Protein AF-A0A1A8E0Y9-F1 (afdb_monomer)

Mean predicted aligned error: 10.39 Å

pLDDT: mean 86.43, std 17.24, range [51.56, 98.81]

Radius of gyration: 22.96 Å; Cα contacts (8 Å, |Δi|>4): 19; chains: 1; bounding box: 33×52×65 Å

Foldseek 3Di:
DPPVVVVVVVVVVVVVPPDPDPDDDQLPPPVVQVVVQVVVQVVQCPDPPGDPDRDRDHDDVVVSVVVVVVVVVVDPDDDPPDDD

Solvent-accessible surface area (backbone atoms only — not comparable to full-atom values): 5664 Å² total; per-residue (Å²): 144,81,72,64,67,58,55,54,56,52,51,55,54,57,66,65,65,78,74,83,78,84,80,74,82,56,90,82,34,66,66,57,49,50,52,54,41,49,53,54,44,51,55,67,72,66,45,84,76,76,69,94,78,74,77,87,70,74,88,54,70,69,59,47,52,52,49,50,62,53,58,74,67,76,62,99,66,81,67,85,85,63,81,132

Structure (mmCIF, N/CA/C/O backbone):
data_AF-A0A1A8E0Y9-F1
#
_entry.id   AF-A0A1A8E0Y9-F1
#
loop_
_atom_site.group_PDB
_atom_site.id
_atom_site.type_symbol
_atom_site.label_atom_id
_atom_site.label_alt_id
_atom_site.label_comp_id
_atom_site.label_asym_id
_atom_site.label_entity_id
_atom_site.label_seq_id
_atom_site.pdbx_PDB_ins_code
_atom_site.Cartn_x
_atom_site.Cartn_y
_atom_site.Cartn_z
_atom_site.occupancy
_atom_site.B_iso_or_equiv
_atom_site.auth_seq_id
_atom_site.auth_comp_id
_atom_site.auth_asym_id
_atom_site.auth_atom_id
_atom_site.pdbx_PDB_model_num
ATOM 1 N N . MET A 1 1 ? -5.828 35.053 50.344 1.00 51.56 1 MET A N 1
ATOM 2 C CA . MET A 1 1 ? -5.299 34.802 48.979 1.00 51.56 1 MET A CA 1
ATOM 3 C C . MET A 1 1 ? -4.510 33.486 48.901 1.00 51.56 1 MET A C 1
ATOM 5 O O . MET A 1 1 ? -3.290 33.510 48.925 1.00 51.56 1 MET A O 1
ATOM 9 N N . LYS A 1 2 ? -5.160 32.315 48.842 1.00 51.91 2 LYS A N 1
ATOM 10 C CA . LYS A 1 2 ? -4.483 31.021 48.546 1.00 51.91 2 LYS A CA 1
ATOM 11 C C . LYS A 1 2 ? -5.337 30.071 47.680 1.00 51.91 2 LYS A C 1
ATOM 13 O O . LYS A 1 2 ? -4.989 28.910 47.505 1.00 51.91 2 LYS A O 1
ATOM 18 N N . ARG A 1 3 ? -6.458 30.562 47.132 1.00 53.72 3 ARG A N 1
ATOM 19 C CA . ARG A 1 3 ? -7.457 29.769 46.386 1.00 53.72 3 ARG A CA 1
ATOM 20 C C . ARG A 1 3 ? -7.447 30.028 44.873 1.00 53.72 3 ARG A C 1
ATOM 22 O O . ARG A 1 3 ? -8.058 29.280 44.130 1.00 53.72 3 ARG A O 1
ATOM 29 N N . THR A 1 4 ? -6.709 31.033 44.410 1.00 52.28 4 THR A N 1
ATOM 30 C CA . THR A 1 4 ? -6.617 31.417 42.991 1.00 52.28 4 THR A CA 1
ATOM 31 C C . THR A 1 4 ? -5.500 30.694 42.230 1.00 52.28 4 THR A C 1
ATOM 33 O O . THR A 1 4 ? -5.657 30.413 41.049 1.00 52.28 4 THR A O 1
ATOM 36 N N . ARG A 1 5 ? -4.400 30.301 42.893 1.00 55.00 5 ARG A N 1
ATOM 37 C CA . ARG A 1 5 ? -3.276 29.593 42.240 1.00 55.00 5 ARG A CA 1
ATOM 38 C C . ARG A 1 5 ? -3.599 28.155 41.825 1.00 55.00 5 ARG A C 1
ATOM 40 O O . ARG A 1 5 ? -3.122 27.713 40.791 1.00 55.00 5 ARG A O 1
ATOM 47 N N . LYS A 1 6 ? -4.417 27.433 42.600 1.00 55.00 6 LYS A N 1
ATOM 48 C CA . LYS A 1 6 ? -4.809 26.057 42.249 1.00 55.00 6 LYS A CA 1
ATOM 49 C C . LYS A 1 6 ? -5.711 26.032 41.012 1.00 55.00 6 LYS A C 1
ATOM 51 O O . LYS A 1 6 ? -5.495 25.212 40.140 1.00 55.00 6 LYS A O 1
ATOM 56 N N . ILE A 1 7 ? -6.656 26.966 40.904 1.00 58.66 7 ILE A N 1
ATOM 57 C CA . ILE A 1 7 ? -7.595 27.038 39.771 1.00 58.66 7 ILE A CA 1
ATOM 58 C C . ILE A 1 7 ? -6.850 27.300 38.455 1.00 58.66 7 ILE A C 1
ATOM 60 O O . ILE A 1 7 ? -7.143 26.647 37.462 1.00 58.66 7 ILE A O 1
ATOM 64 N N . LEU A 1 8 ? -5.837 28.176 38.466 1.00 59.94 8 LEU A N 1
ATOM 65 C CA . LEU A 1 8 ? -4.973 28.401 37.303 1.00 59.94 8 LEU A CA 1
ATOM 66 C C . LEU A 1 8 ? -4.228 27.124 36.891 1.00 59.94 8 LEU A C 1
ATOM 68 O O . LEU A 1 8 ? -4.287 26.743 35.734 1.00 59.94 8 LEU A O 1
ATOM 72 N N . VAL A 1 9 ? -3.595 26.410 37.822 1.00 63.88 9 VAL A N 1
ATOM 73 C CA . VAL A 1 9 ? -2.861 25.173 37.486 1.00 63.88 9 VAL A CA 1
ATOM 74 C C . VAL A 1 9 ? -3.794 24.081 36.940 1.00 63.88 9 VAL A C 1
ATOM 76 O O . VAL A 1 9 ? -3.439 23.401 35.984 1.00 63.88 9 VAL A O 1
ATOM 79 N N . TRP A 1 10 ? -5.007 23.949 37.483 1.00 62.59 10 TRP A N 1
ATOM 80 C CA . TRP A 1 10 ? -6.014 23.013 36.968 1.00 62.59 10 TRP A CA 1
ATOM 81 C C . TRP A 1 10 ? -6.551 23.421 35.588 1.00 62.59 10 TRP A C 1
ATOM 83 O O . TRP A 1 10 ? -6.731 22.555 34.739 1.00 62.59 10 TRP A O 1
ATOM 93 N N . ALA A 1 11 ? -6.741 24.718 35.327 1.00 65.06 11 ALA A N 1
ATOM 94 C CA . ALA A 1 11 ? -7.147 25.217 34.011 1.00 65.06 11 ALA A CA 1
ATOM 95 C C . ALA A 1 11 ? -6.082 24.945 32.933 1.00 65.06 11 ALA A C 1
ATOM 97 O O . ALA A 1 11 ? -6.431 24.557 31.826 1.00 65.06 11 ALA A O 1
ATOM 98 N N . TRP A 1 12 ? -4.792 25.068 33.267 1.00 65.38 12 TRP A N 1
ATOM 99 C CA . TRP A 1 12 ? -3.688 24.720 32.363 1.00 65.38 12 TRP A CA 1
ATOM 100 C C . TRP A 1 12 ? -3.586 23.207 32.100 1.00 65.38 12 TRP A C 1
ATOM 102 O O . TRP A 1 12 ? -3.250 22.813 30.992 1.00 65.38 12 TRP A O 1
ATOM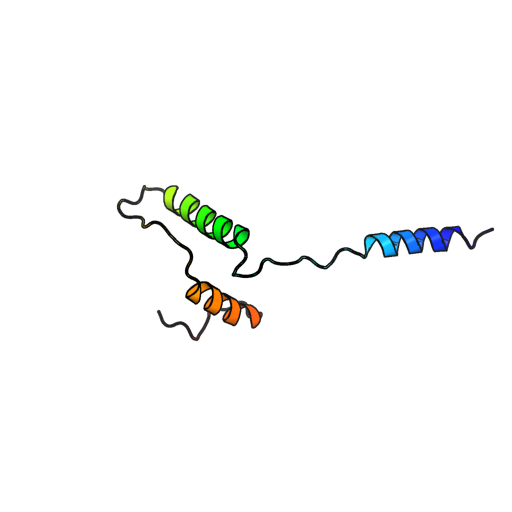 112 N N . ILE A 1 13 ? -3.925 22.354 33.074 1.00 64.31 13 ILE A N 1
ATOM 113 C CA . ILE A 1 13 ? -3.988 20.891 32.885 1.00 64.31 13 ILE A CA 1
ATOM 114 C C . ILE A 1 13 ? -5.157 20.500 31.967 1.00 64.31 13 ILE A C 1
ATOM 116 O O . ILE A 1 13 ? -4.994 19.645 31.102 1.00 64.31 13 ILE A O 1
ATOM 120 N N . VAL A 1 14 ? -6.317 21.148 32.116 1.00 62.81 14 VAL A N 1
ATOM 121 C CA . VAL A 1 14 ? -7.486 20.923 31.247 1.00 62.81 14 VAL A CA 1
ATOM 122 C C . VAL A 1 14 ? -7.223 21.416 29.819 1.00 62.81 14 VAL A C 1
ATOM 124 O O . VAL A 1 14 ? -7.587 20.723 28.877 1.00 62.81 14 VAL A O 1
ATOM 127 N N . LEU A 1 15 ? -6.516 22.540 29.647 1.00 59.88 15 LEU A N 1
ATOM 128 C CA . LEU A 1 15 ? -6.135 23.074 28.330 1.00 59.88 15 LEU A CA 1
ATOM 129 C C . LEU A 1 15 ? -5.140 22.169 27.571 1.00 59.88 15 LEU A C 1
ATOM 131 O O . LEU A 1 15 ? -5.095 22.192 26.348 1.00 59.88 15 LEU A O 1
ATOM 135 N N . VAL A 1 16 ? -4.335 21.373 28.286 1.00 59.06 16 VAL A N 1
ATOM 136 C CA . VAL A 1 16 ? -3.369 20.423 27.694 1.00 59.06 16 VAL A CA 1
ATOM 137 C C . VAL A 1 16 ? -4.020 19.072 27.353 1.00 59.06 16 VAL A C 1
ATOM 139 O O . VAL A 1 16 ? -3.504 18.338 26.514 1.00 59.06 16 VAL A O 1
ATOM 142 N N . LEU A 1 17 ? -5.171 18.744 27.954 1.00 58.19 17 LEU A N 1
ATOM 143 C CA . LEU A 1 17 ? -5.907 17.493 27.717 1.00 58.19 17 LEU A CA 1
ATOM 144 C C . LEU A 1 17 ? -6.826 17.526 26.481 1.00 58.19 17 LEU A C 1
ATOM 146 O O . LEU A 1 17 ? -7.456 16.517 26.169 1.00 58.19 17 LEU A O 1
ATOM 150 N N . GLU A 1 18 ? -6.870 18.628 25.732 1.00 57.25 18 GLU A N 1
ATOM 151 C CA . GLU A 1 18 ? -7.653 18.759 24.494 1.00 57.25 18 GLU A CA 1
ATOM 152 C C . GLU A 1 18 ? -6.871 18.292 23.250 1.00 57.25 18 GLU A C 1
ATOM 154 O O . GLU A 1 18 ? -6.905 18.903 22.186 1.00 57.25 18 GLU A O 1
ATOM 159 N N . VAL A 1 19 ? -6.126 17.190 23.375 1.00 61.75 19 VAL A N 1
ATOM 160 C CA . VAL A 1 19 ? -5.442 16.554 22.243 1.00 61.75 19 VAL A CA 1
ATOM 161 C C . VAL A 1 19 ? -5.680 15.050 22.282 1.00 61.75 19 VAL A C 1
ATOM 163 O O . VAL A 1 19 ? -4.831 14.281 22.719 1.00 61.75 19 VAL A O 1
ATOM 166 N N . CYS A 1 20 ? -6.848 14.611 21.812 1.00 51.97 20 CYS A N 1
ATOM 167 C CA . CYS A 1 20 ? -6.991 13.260 21.266 1.00 51.97 20 CYS A CA 1
ATOM 168 C C . CYS A 1 20 ? -8.233 13.129 20.375 1.00 51.97 20 CYS A C 1
ATOM 170 O O . CYS A 1 20 ? -9.163 12.381 20.656 1.00 51.97 20 CYS A O 1
ATOM 172 N N . SER A 1 21 ? -8.239 13.839 19.254 1.00 60.06 21 SER A N 1
ATOM 173 C CA . SER A 1 21 ? -8.996 13.384 18.089 1.00 60.06 21 SER A CA 1
ATOM 174 C C . SER A 1 21 ? -8.052 13.397 16.897 1.00 60.06 21 SER A C 1
ATOM 176 O O . SER A 1 21 ? -8.109 14.288 16.053 1.00 60.06 21 SER A O 1
ATOM 178 N N . ILE A 1 22 ? -7.117 12.440 16.866 1.00 66.81 22 ILE A N 1
ATOM 179 C CA . ILE A 1 22 ? -6.351 12.167 15.648 1.00 66.81 22 ILE A CA 1
ATOM 180 C C . ILE A 1 22 ? -7.372 11.676 14.621 1.00 66.81 22 ILE A C 1
ATOM 182 O O . ILE A 1 22 ? -7.871 10.555 14.718 1.00 66.81 22 ILE A O 1
ATOM 186 N N . SER A 1 23 ? -7.732 12.534 13.668 1.00 83.94 23 SER A N 1
ATOM 187 C CA . SER A 1 23 ? -8.532 12.126 12.521 1.00 83.94 23 SER A CA 1
ATOM 188 C C . SER A 1 23 ? -7.645 11.290 11.605 1.00 83.94 23 SER A C 1
ATOM 190 O O . SER A 1 23 ? -6.749 11.822 10.948 1.00 83.94 23 SER A O 1
ATOM 192 N N . LEU A 1 24 ? -7.862 9.977 11.590 1.00 90.56 24 LEU A N 1
ATOM 193 C CA . LEU A 1 24 ? -7.249 9.104 10.594 1.00 90.56 24 LEU A CA 1
ATOM 194 C C . LEU A 1 24 ? -7.879 9.381 9.219 1.00 90.56 24 LEU A C 1
ATOM 196 O O . LEU A 1 24 ? -9.082 9.658 9.161 1.00 90.56 24 LEU A O 1
ATOM 200 N N . PRO A 1 25 ? -7.102 9.313 8.123 1.00 94.75 25 PRO A N 1
ATOM 201 C CA . PRO A 1 25 ? -7.642 9.513 6.785 1.00 94.75 25 PRO A CA 1
ATOM 202 C C . PRO A 1 25 ? -8.668 8.4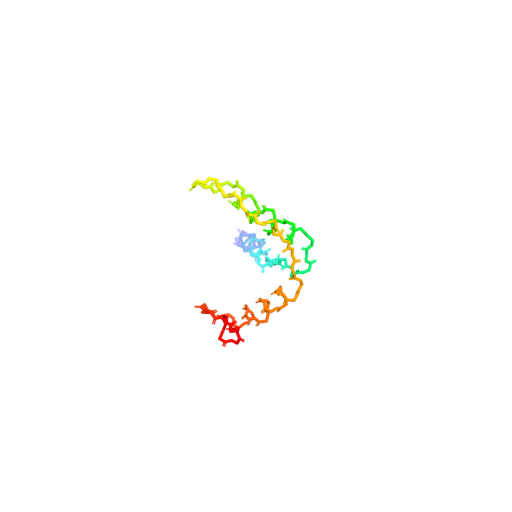27 6.436 1.00 94.75 25 PRO A C 1
ATOM 204 O O . PRO A 1 25 ? -8.551 7.272 6.854 1.00 94.75 25 PRO A O 1
ATOM 207 N N . GLU A 1 26 ? -9.677 8.793 5.645 1.00 95.88 26 GLU A N 1
ATOM 208 C CA . GLU A 1 26 ? -10.575 7.812 5.038 1.00 95.88 26 GLU A CA 1
ATOM 209 C C . GLU A 1 26 ? -9.878 7.107 3.862 1.00 95.88 26 GLU A C 1
ATOM 211 O O . GLU A 1 26 ? -8.975 7.652 3.236 1.00 95.88 26 GLU A O 1
ATOM 216 N N . ILE A 1 27 ? -10.337 5.906 3.503 1.00 97.44 27 ILE A N 1
ATOM 217 C CA . ILE A 1 27 ? -9.857 5.178 2.318 1.00 97.44 27 ILE A CA 1
ATOM 218 C C . ILE A 1 27 ? -10.072 5.916 0.984 1.00 97.44 27 ILE A C 1
ATOM 220 O O . ILE A 1 27 ? -9.482 5.526 -0.015 1.00 97.44 27 ILE A O 1
ATOM 224 N N . SER A 1 28 ? -10.934 6.933 0.954 1.00 97.44 28 SER A N 1
ATOM 225 C CA . SER A 1 28 ? -11.191 7.804 -0.200 1.00 97.44 28 SER A CA 1
ATOM 226 C C . SER A 1 28 ? -10.410 9.120 -0.143 1.00 97.44 28 SER A C 1
ATOM 228 O O . SER A 1 28 ? -10.559 9.957 -1.036 1.00 97.44 28 SER A O 1
ATOM 230 N N . ASP A 1 29 ? -9.606 9.342 0.902 1.00 98.19 29 ASP A N 1
ATOM 231 C CA . ASP A 1 29 ? -8.774 10.534 1.010 1.00 98.19 29 ASP A CA 1
ATOM 232 C C . ASP A 1 29 ? -7.699 10.527 -0.084 1.00 98.19 29 ASP A C 1
ATOM 234 O O . ASP A 1 29 ? -6.880 9.613 -0.181 1.00 98.19 29 ASP A O 1
ATOM 238 N N . LYS A 1 30 ? -7.704 11.562 -0.931 1.00 98.12 30 LYS A N 1
ATOM 239 C CA . LYS A 1 30 ? -6.823 11.629 -2.105 1.00 98.12 30 LYS A CA 1
ATOM 240 C C . LYS A 1 30 ? -5.352 11.615 -1.718 1.00 98.12 30 LYS A C 1
ATOM 242 O O . LYS A 1 30 ? -4.562 10.939 -2.367 1.00 98.12 30 LYS A O 1
ATOM 247 N N . LYS A 1 31 ? -4.995 12.332 -0.650 1.00 97.94 31 LYS A N 1
ATOM 248 C CA . LYS A 1 31 ? -3.611 12.422 -0.200 1.00 97.94 31 LYS A CA 1
ATOM 249 C C . LYS A 1 31 ? -3.127 11.073 0.328 1.00 97.94 31 LYS A C 1
ATOM 251 O O . LYS A 1 31 ? -2.033 10.648 -0.020 1.00 97.94 31 LYS A O 1
ATOM 256 N N . PHE A 1 32 ? -3.949 10.384 1.114 1.00 97.88 32 PHE A N 1
ATOM 257 C CA . PHE A 1 32 ? -3.669 9.034 1.591 1.00 97.88 32 PHE A CA 1
ATOM 258 C C . PHE A 1 32 ? -3.454 8.055 0.431 1.00 97.88 32 PHE A C 1
ATOM 260 O O . PHE A 1 32 ? -2.468 7.321 0.428 1.00 97.88 32 PHE A O 1
ATOM 267 N N . ILE A 1 33 ? -4.326 8.090 -0.581 1.00 98.69 33 ILE A N 1
ATOM 268 C CA . ILE A 1 33 ? -4.203 7.257 -1.784 1.00 98.69 33 ILE A CA 1
ATOM 269 C C . ILE A 1 33 ? -2.889 7.545 -2.522 1.00 98.69 33 ILE A C 1
ATOM 271 O O . ILE A 1 33 ? -2.141 6.618 -2.844 1.00 98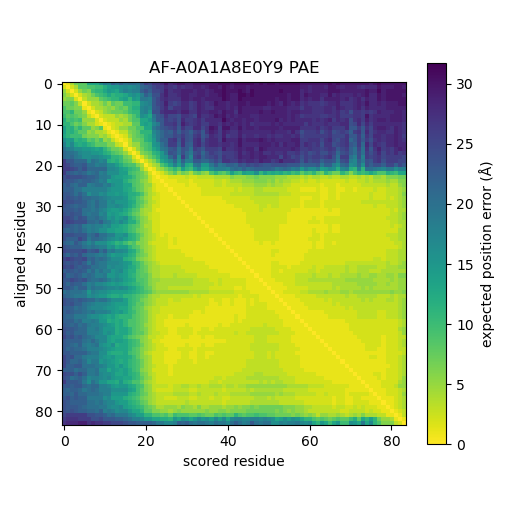.69 33 ILE A O 1
ATOM 275 N N . GLU A 1 34 ? -2.599 8.822 -2.780 1.00 98.62 34 GLU A N 1
ATOM 276 C CA . GLU A 1 34 ? -1.379 9.262 -3.462 1.00 98.62 34 GLU A CA 1
ATOM 277 C C . GLU A 1 34 ? -0.123 8.826 -2.705 1.00 98.62 34 GLU A C 1
ATOM 279 O O . GLU A 1 34 ? 0.782 8.243 -3.305 1.00 98.62 34 GLU A O 1
ATOM 284 N N . ASP A 1 35 ? -0.087 9.053 -1.391 1.00 98.56 35 ASP A N 1
ATOM 285 C CA . ASP A 1 35 ? 1.044 8.696 -0.540 1.00 98.56 35 ASP A CA 1
ATOM 286 C C . ASP A 1 35 ? 1.237 7.163 -0.522 1.00 98.56 35 ASP A C 1
ATOM 288 O O . ASP A 1 35 ? 2.350 6.682 -0.741 1.00 98.56 35 ASP A O 1
ATOM 292 N N . CYS A 1 36 ? 0.166 6.368 -0.387 1.00 98.50 36 CYS A N 1
ATOM 293 C CA . CYS A 1 36 ? 0.249 4.906 -0.466 1.00 98.50 36 CYS A CA 1
ATOM 294 C C . CYS A 1 36 ? 0.844 4.426 -1.795 1.00 98.50 36 CYS A C 1
ATOM 296 O O . CYS A 1 36 ? 1.798 3.644 -1.798 1.00 98.50 36 CYS A O 1
ATOM 298 N N . VAL A 1 37 ? 0.301 4.877 -2.928 1.00 98.69 37 VAL A N 1
ATOM 299 C CA . VAL A 1 37 ? 0.757 4.435 -4.256 1.00 98.69 37 VAL A CA 1
ATOM 300 C C . VAL A 1 37 ? 2.192 4.891 -4.524 1.00 98.69 37 VAL A C 1
ATOM 302 O O . VAL A 1 37 ? 2.998 4.125 -5.061 1.00 98.69 37 VAL A O 1
ATOM 305 N N . LYS A 1 38 ? 2.537 6.121 -4.132 1.00 98.75 38 LYS A N 1
ATOM 306 C CA . LYS A 1 38 ? 3.875 6.683 -4.319 1.00 98.75 38 LYS A CA 1
ATOM 307 C C . LYS A 1 38 ? 4.929 5.911 -3.536 1.00 98.75 38 LYS A C 1
ATOM 309 O O . LYS A 1 38 ? 5.955 5.558 -4.118 1.00 98.75 38 LYS A O 1
ATOM 314 N N . GLU A 1 39 ? 4.696 5.631 -2.257 1.00 98.75 39 GLU A N 1
ATOM 315 C CA . GLU A 1 39 ? 5.672 4.921 -1.422 1.00 98.75 39 GLU A CA 1
ATOM 316 C C . GLU A 1 39 ? 5.902 3.488 -1.924 1.00 98.75 39 GLU A C 1
ATOM 318 O O . GLU A 1 39 ? 7.047 3.060 -2.089 1.00 98.75 39 GLU A O 1
ATOM 323 N N . HIS A 1 40 ? 4.833 2.772 -2.294 1.00 98.75 40 HIS A N 1
ATOM 324 C CA . HIS A 1 40 ? 4.959 1.431 -2.872 1.00 98.75 40 HIS A CA 1
ATOM 325 C C . HIS A 1 40 ? 5.743 1.449 -4.187 1.00 98.75 40 HIS A C 1
ATOM 327 O O . HIS A 1 40 ? 6.663 0.652 -4.364 1.00 98.75 40 HIS A O 1
ATOM 333 N N . ASN A 1 41 ? 5.418 2.356 -5.112 1.00 98.81 41 ASN A N 1
ATOM 334 C CA . ASN A 1 41 ? 6.137 2.446 -6.383 1.00 98.81 41 ASN A CA 1
ATOM 335 C C . ASN A 1 41 ? 7.590 2.907 -6.205 1.00 98.81 41 ASN A C 1
ATOM 337 O O . ASN A 1 41 ? 8.466 2.410 -6.911 1.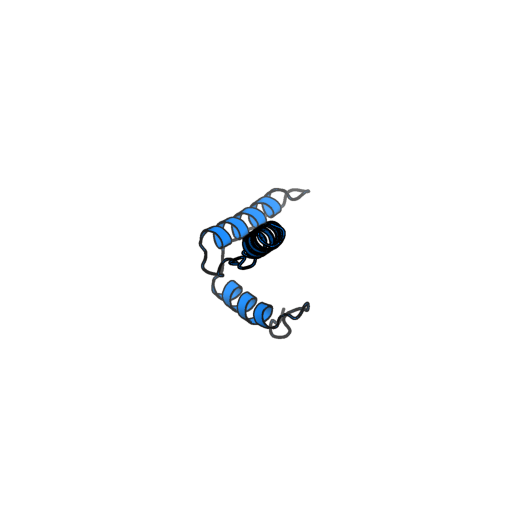00 98.81 41 ASN A O 1
ATOM 341 N N . THR A 1 42 ? 7.870 3.779 -5.233 1.00 98.75 42 THR A N 1
ATOM 342 C CA . THR A 1 42 ? 9.241 4.178 -4.881 1.00 98.75 42 THR A CA 1
ATOM 343 C C . THR A 1 42 ? 10.048 2.954 -4.452 1.00 98.75 42 THR A C 1
ATOM 345 O O . THR A 1 42 ? 11.087 2.672 -5.050 1.00 98.75 42 THR A O 1
ATOM 348 N N . ALA A 1 43 ? 9.530 2.156 -3.514 1.00 98.69 43 ALA A N 1
ATOM 349 C CA . ALA A 1 43 ? 10.180 0.920 -3.080 1.00 98.69 43 ALA A CA 1
ATOM 350 C C . ALA A 1 43 ? 10.345 -0.095 -4.226 1.00 98.69 43 ALA A C 1
ATOM 352 O O . ALA A 1 43 ? 11.426 -0.654 -4.406 1.00 98.69 43 ALA A O 1
ATOM 353 N N . ARG A 1 44 ? 9.306 -0.292 -5.051 1.00 98.50 44 ARG A N 1
ATOM 354 C CA . ARG A 1 44 ? 9.342 -1.187 -6.225 1.00 98.50 44 ARG A CA 1
ATOM 355 C C . ARG A 1 44 ? 10.393 -0.773 -7.252 1.00 98.50 44 ARG A C 1
ATOM 357 O O . ARG A 1 44 ? 10.990 -1.641 -7.880 1.00 98.50 44 ARG A O 1
ATOM 364 N N . SER A 1 45 ? 10.618 0.529 -7.424 1.00 98.25 45 SER A N 1
ATOM 365 C CA . SER A 1 45 ? 11.612 1.062 -8.364 1.00 98.25 45 SER A CA 1
ATOM 366 C C . SER A 1 45 ? 13.054 0.930 -7.863 1.00 98.25 45 SER A C 1
ATOM 368 O O . SER A 1 45 ? 13.981 0.905 -8.667 1.00 98.2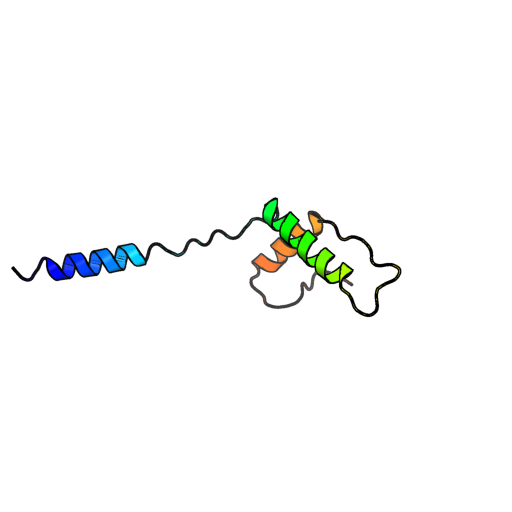5 45 SER A O 1
ATOM 370 N N . ALA A 1 46 ? 13.240 0.813 -6.546 1.00 98.31 46 ALA A N 1
ATOM 371 C CA . ALA A 1 46 ? 14.542 0.812 -5.883 1.00 98.31 46 ALA A CA 1
ATOM 372 C C . ALA A 1 46 ? 15.060 -0.593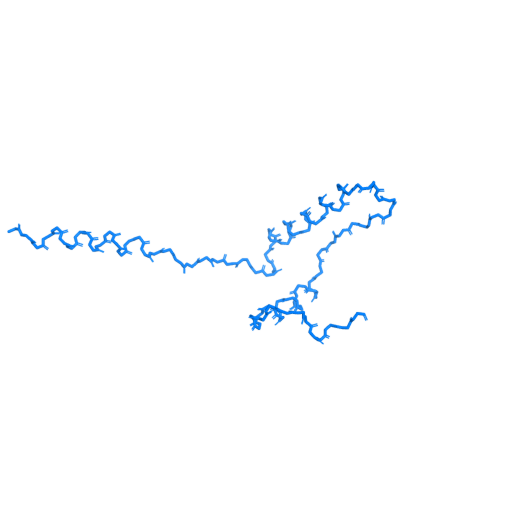 -5.517 1.00 98.31 46 ALA A C 1
ATOM 374 O O . ALA A 1 46 ? 16.015 -0.720 -4.749 1.00 98.31 46 ALA A O 1
ATOM 375 N N . VAL A 1 47 ? 14.432 -1.658 -6.024 1.00 98.50 47 VAL A N 1
ATOM 376 C CA . VAL A 1 47 ? 14.849 -3.038 -5.731 1.00 98.50 47 VAL A CA 1
ATOM 377 C C . VAL A 1 47 ? 16.250 -3.342 -6.275 1.00 98.50 47 VAL A C 1
ATOM 379 O O . VAL A 1 47 ? 16.654 -2.836 -7.323 1.00 98.50 47 VAL A O 1
ATOM 382 N N . SER A 1 48 ? 16.985 -4.201 -5.564 1.00 97.38 48 SER A N 1
ATOM 383 C CA . SER A 1 48 ? 18.314 -4.668 -5.963 1.00 97.38 48 SER A CA 1
ATOM 384 C C . SER A 1 48 ? 18.398 -6.198 -5.846 1.00 97.38 48 SER A C 1
ATOM 386 O O . SER A 1 48 ? 18.151 -6.722 -4.756 1.00 97.38 48 SER A O 1
ATOM 388 N N . PRO A 1 49 ? 18.734 -6.923 -6.930 1.00 97.44 49 PRO A N 1
ATOM 389 C CA . PRO A 1 49 ? 19.048 -6.402 -8.266 1.00 97.44 49 PRO A CA 1
ATOM 390 C C . PRO A 1 49 ? 17.827 -5.754 -8.958 1.00 97.44 49 PRO A C 1
ATOM 392 O O . PRO A 1 49 ? 16.692 -6.028 -8.561 1.00 97.44 49 PRO A O 1
ATOM 395 N N . PRO A 1 50 ? 18.034 -4.908 -9.990 1.00 98.00 50 PRO A N 1
ATOM 396 C CA . PRO A 1 50 ? 16.932 -4.292 -10.724 1.00 98.00 50 PRO A CA 1
ATOM 397 C C . PRO A 1 50 ? 16.011 -5.345 -11.345 1.00 98.00 50 PRO A C 1
ATOM 399 O O . PRO A 1 50 ? 16.469 -6.296 -11.981 1.00 98.00 50 PRO A O 1
ATOM 402 N N . ALA A 1 51 ? 14.703 -5.157 -11.192 1.00 98.19 51 ALA A N 1
ATOM 403 C CA . ALA A 1 51 ? 13.707 -6.028 -11.798 1.00 98.19 51 ALA A CA 1
ATOM 404 C C . ALA A 1 51 ? 13.479 -5.662 -13.274 1.00 98.19 51 ALA A C 1
ATOM 406 O O . ALA A 1 51 ? 13.297 -4.494 -13.612 1.00 98.19 51 ALA A O 1
ATOM 407 N N . SER A 1 52 ? 13.437 -6.663 -14.155 1.00 97.88 52 SER A N 1
ATOM 408 C CA . SER A 1 52 ? 13.249 -6.468 -15.601 1.00 97.88 52 SER A CA 1
ATOM 409 C C . SER A 1 52 ? 11.789 -6.256 -16.021 1.00 97.88 52 SER A C 1
ATOM 411 O O . SER A 1 52 ? 11.538 -5.784 -17.126 1.00 97.88 52 SER A O 1
ATOM 413 N N . ASN A 1 53 ? 10.824 -6.606 -15.164 1.00 98.00 53 ASN A N 1
ATOM 414 C CA . ASN A 1 53 ? 9.391 -6.604 -15.477 1.00 98.00 53 ASN A CA 1
ATOM 415 C C . ASN A 1 53 ? 8.508 -6.101 -14.318 1.00 98.00 53 ASN A C 1
ATOM 417 O O . ASN A 1 53 ? 7.366 -6.536 -14.158 1.00 98.00 53 ASN A O 1
ATOM 421 N N . MET A 1 54 ? 9.025 -5.197 -13.483 1.00 98.50 54 MET A N 1
ATOM 422 C CA . MET A 1 54 ? 8.257 -4.652 -12.362 1.00 98.50 54 MET A CA 1
ATOM 423 C C . MET A 1 54 ? 7.095 -3.781 -12.864 1.00 98.50 54 MET A C 1
ATOM 425 O O . MET A 1 54 ? 7.311 -2.731 -13.462 1.00 98.50 54 MET A O 1
ATOM 429 N N . LEU A 1 55 ? 5.855 -4.202 -12.599 1.00 98.31 55 LEU A N 1
ATOM 430 C CA . LEU A 1 55 ? 4.658 -3.444 -12.986 1.00 98.31 55 LEU A CA 1
ATOM 431 C C . LEU A 1 55 ? 4.492 -2.162 -12.156 1.00 98.31 55 LEU A C 1
ATOM 433 O O . LEU A 1 55 ? 4.866 -2.116 -10.981 1.00 98.31 55 LEU A O 1
ATOM 437 N N . TYR A 1 56 ? 3.869 -1.140 -12.734 1.00 98.19 56 TYR A N 1
ATOM 438 C CA . TYR A 1 56 ? 3.472 0.047 -11.980 1.00 98.19 56 TYR A CA 1
ATOM 439 C C . TYR A 1 56 ? 2.215 -0.249 -11.154 1.00 98.19 56 TYR A C 1
ATOM 441 O O . TYR A 1 56 ? 1.236 -0.782 -11.677 1.00 98.19 56 TYR A O 1
ATOM 449 N N . MET A 1 57 ? 2.242 0.072 -9.862 1.00 98.62 57 MET A N 1
ATOM 450 C CA . MET A 1 57 ? 1.108 -0.130 -8.963 1.00 98.62 57 MET A CA 1
ATOM 451 C C . MET A 1 57 ? 0.142 1.051 -9.045 1.00 98.62 57 MET A C 1
ATOM 453 O O . MET A 1 57 ? 0.569 2.201 -9.117 1.00 98.62 57 MET A O 1
ATOM 457 N N . THR A 1 58 ? -1.156 0.770 -8.993 1.00 98.56 58 THR A N 1
ATOM 458 C CA . THR A 1 58 ? -2.221 1.778 -8.924 1.00 98.56 58 THR A CA 1
ATOM 459 C C . THR A 1 58 ? -3.152 1.469 -7.757 1.00 98.56 58 THR A C 1
ATOM 461 O O . THR A 1 58 ? -3.068 0.398 -7.153 1.00 98.56 58 THR A O 1
ATOM 464 N N . TRP A 1 59 ? -3.993 2.436 -7.398 1.00 98.56 59 TRP A N 1
ATOM 465 C CA . TRP A 1 59 ? -5.008 2.252 -6.369 1.00 98.56 59 TRP A CA 1
ATOM 466 C C . TRP A 1 59 ? -6.196 1.454 -6.910 1.00 98.56 59 TRP A C 1
ATOM 468 O O . TRP A 1 59 ? -6.658 1.719 -8.018 1.00 98.56 59 TRP A O 1
ATOM 478 N N . ASP A 1 60 ? -6.715 0.533 -6.102 1.00 98.38 60 ASP A N 1
ATOM 479 C CA . ASP A 1 60 ? -7.950 -0.198 -6.378 1.00 98.38 60 ASP A CA 1
ATOM 480 C C . ASP A 1 60 ? -8.947 0.050 -5.236 1.00 98.38 60 ASP A C 1
ATOM 482 O O . ASP A 1 60 ? -8.693 -0.272 -4.070 1.00 98.38 60 ASP A O 1
ATOM 486 N N . GLU A 1 61 ? -10.091 0.647 -5.570 1.00 98.06 61 GLU A N 1
ATOM 487 C CA . GLU A 1 61 ? -11.119 1.007 -4.591 1.00 98.06 61 GLU A CA 1
ATOM 488 C C . GLU A 1 61 ? -11.760 -0.226 -3.932 1.00 98.06 61 GLU A C 1
ATOM 490 O O . GLU A 1 61 ? -12.074 -0.199 -2.738 1.00 98.06 61 GLU A O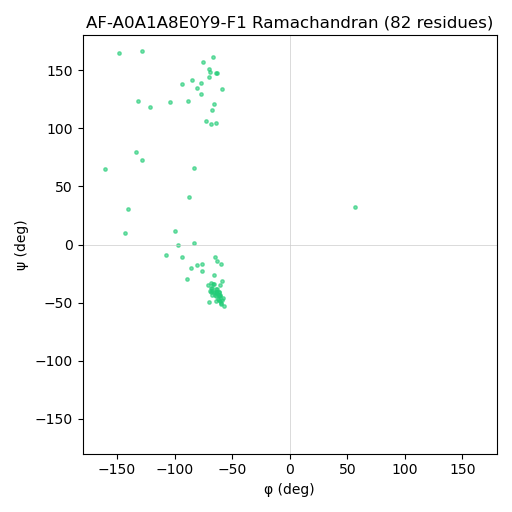 1
ATOM 495 N N . GLY A 1 62 ? -11.912 -1.331 -4.668 1.00 97.62 62 GLY A N 1
ATOM 496 C CA . GLY A 1 62 ? -12.465 -2.584 -4.156 1.00 97.62 62 GLY A CA 1
ATOM 497 C C . GLY A 1 62 ? -11.541 -3.247 -3.133 1.00 97.62 62 GLY A C 1
ATOM 498 O O . GLY A 1 62 ? -11.999 -3.711 -2.080 1.00 97.62 62 GLY A O 1
ATOM 499 N N . LEU A 1 63 ? -10.228 -3.223 -3.380 1.00 97.00 63 LEU A N 1
ATOM 500 C CA . LEU A 1 63 ? -9.224 -3.666 -2.411 1.00 97.00 63 LEU A CA 1
ATOM 501 C C . LEU A 1 63 ? -9.228 -2.781 -1.160 1.00 97.00 63 LEU A C 1
ATOM 503 O O . LEU A 1 63 ? -9.193 -3.303 -0.045 1.00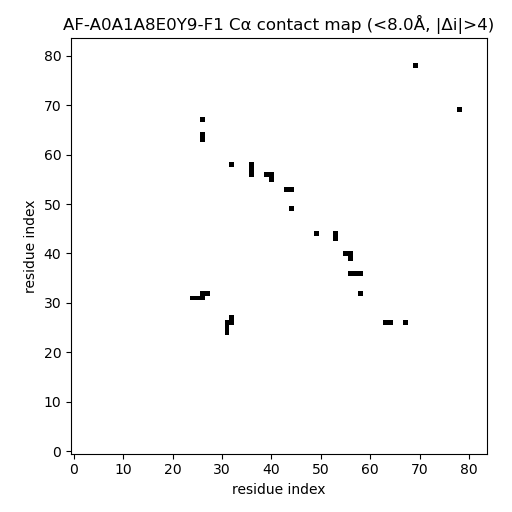 97.00 63 LEU A O 1
ATOM 507 N N . ALA A 1 64 ? -9.358 -1.461 -1.311 1.00 98.19 64 ALA A N 1
ATOM 508 C CA . ALA A 1 64 ? -9.448 -0.540 -0.180 1.00 98.19 64 ALA A CA 1
ATOM 509 C C . ALA A 1 64 ? -10.703 -0.773 0.681 1.00 98.19 64 ALA A C 1
ATOM 511 O O . ALA A 1 64 ? -10.636 -0.781 1.915 1.00 98.19 64 ALA A O 1
ATOM 512 N N . MET A 1 65 ? -11.854 -1.020 0.046 1.00 98.00 65 MET A N 1
ATOM 513 C CA . MET A 1 65 ? -13.093 -1.387 0.737 1.00 98.00 65 MET A CA 1
ATOM 514 C C . MET A 1 65 ? -12.942 -2.699 1.510 1.00 98.00 65 MET A C 1
ATOM 516 O O . MET A 1 65 ? -13.357 -2.779 2.671 1.00 98.00 65 MET A O 1
ATOM 520 N N . THR A 1 66 ? -12.311 -3.696 0.892 1.00 96.94 66 THR A N 1
ATOM 521 C CA . THR A 1 66 ? -12.023 -4.997 1.506 1.00 96.94 66 THR A CA 1
ATOM 522 C C . THR A 1 66 ? -11.100 -4.846 2.716 1.00 96.94 66 THR A C 1
ATOM 524 O O . THR A 1 66 ? -11.397 -5.365 3.795 1.00 96.94 66 THR A O 1
ATOM 527 N N . ALA A 1 67 ? -10.021 -4.071 2.577 1.00 97.19 67 ALA A N 1
ATOM 528 C CA . ALA A 1 67 ? -9.085 -3.781 3.658 1.00 97.19 67 ALA A CA 1
ATOM 529 C C . ALA A 1 67 ? -9.769 -3.052 4.824 1.00 97.19 67 ALA A C 1
ATOM 531 O O . ALA A 1 67 ? -9.601 -3.449 5.976 1.00 97.19 67 ALA A O 1
ATOM 532 N N . ARG A 1 68 ? -10.611 -2.044 4.548 1.00 97.38 68 ARG A N 1
ATOM 533 C CA . ARG A 1 68 ? -11.395 -1.335 5.576 1.00 97.38 68 ARG A CA 1
ATOM 534 C C . ARG A 1 68 ? -12.344 -2.268 6.323 1.00 97.38 68 ARG A C 1
ATOM 536 O O . ARG A 1 68 ? -12.466 -2.157 7.542 1.00 97.38 68 ARG A O 1
ATOM 543 N N . ALA A 1 69 ? -13.032 -3.159 5.608 1.00 97.06 69 ALA A N 1
ATOM 544 C CA . ALA A 1 69 ? -13.949 -4.119 6.217 1.00 97.06 69 ALA A CA 1
ATOM 545 C C . ALA A 1 69 ? -13.217 -5.063 7.183 1.00 97.06 69 ALA A C 1
ATOM 547 O O . ALA A 1 69 ? -13.715 -5.318 8.279 1.00 97.06 69 ALA A O 1
ATOM 548 N N . TRP A 1 70 ? -12.016 -5.517 6.814 1.00 97.62 70 TRP A N 1
ATOM 549 C CA . TRP A 1 70 ? -11.182 -6.347 7.679 1.00 97.62 70 TRP A CA 1
ATOM 550 C C . TRP A 1 70 ? -10.606 -5.570 8.870 1.00 97.62 70 TRP A C 1
ATOM 552 O O . TRP A 1 70 ? -10.774 -5.983 10.016 1.00 97.62 70 TRP A O 1
ATOM 562 N N . ALA A 1 71 ? -9.999 -4.405 8.625 1.00 96.81 71 ALA A N 1
ATOM 563 C CA . ALA A 1 71 ? -9.350 -3.590 9.654 1.00 96.81 71 ALA A CA 1
ATOM 564 C C . ALA A 1 71 ? -10.310 -3.158 10.777 1.00 96.81 71 ALA A C 1
ATOM 566 O O . ALA A 1 71 ? -9.910 -3.078 11.936 1.00 96.81 71 ALA A O 1
ATOM 567 N N . ARG A 1 72 ? -11.598 -2.952 10.466 1.00 96.31 72 ARG A N 1
ATOM 568 C CA . ARG A 1 72 ? -12.644 -2.630 11.455 1.00 96.31 72 ARG A CA 1
ATOM 569 C C . ARG A 1 72 ? -12.898 -3.724 12.495 1.00 96.31 72 ARG A C 1
ATOM 571 O O . ARG A 1 72 ? -13.549 -3.445 13.496 1.00 96.31 72 ARG A O 1
ATOM 578 N N . ARG A 1 73 ? -12.409 -4.947 12.278 1.00 96.81 73 ARG A N 1
ATOM 579 C CA . ARG A 1 73 ? -12.480 -6.029 13.270 1.00 96.81 73 ARG A CA 1
ATOM 580 C C . ARG A 1 73 ? -11.460 -5.862 14.397 1.00 96.81 73 ARG A C 1
ATOM 582 O O . ARG A 1 73 ? -11.618 -6.495 15.432 1.00 96.81 73 ARG A O 1
ATOM 589 N N . CYS A 1 74 ? -10.437 -5.023 14.206 1.00 96.62 74 CYS A N 1
ATOM 590 C CA . CYS A 1 74 ? -9.348 -4.811 15.163 1.00 96.62 74 CYS A CA 1
ATOM 591 C C . CYS A 1 74 ? -8.597 -6.106 15.537 1.00 96.62 74 CYS A C 1
ATOM 593 O O . CYS A 1 74 ? -8.106 -6.253 16.654 1.00 96.62 74 CYS A O 1
ATOM 595 N N . GLU A 1 75 ? -8.499 -7.045 14.595 1.00 96.25 75 GLU A N 1
ATOM 596 C CA . GLU A 1 75 ? -7.801 -8.321 14.760 1.00 96.25 75 GLU A CA 1
ATOM 597 C C . GLU A 1 75 ? -6.452 -8.264 14.028 1.00 96.25 75 GLU A C 1
ATOM 599 O O . GLU A 1 75 ? -6.402 -8.033 12.819 1.00 96.25 75 GLU A O 1
ATOM 604 N N . PHE A 1 76 ? -5.347 -8.502 14.740 1.00 96.81 76 PHE A N 1
ATOM 605 C CA . PHE A 1 76 ? -4.012 -8.577 14.138 1.00 96.81 76 PHE A CA 1
ATOM 606 C C . PHE A 1 76 ? -3.752 -9.973 13.547 1.00 96.81 76 PHE A C 1
ATOM 608 O O . PHE A 1 76 ? -2.927 -10.738 14.039 1.00 96.81 76 PHE A O 1
ATOM 615 N N . GLN A 1 77 ? -4.518 -10.323 12.514 1.00 95.19 77 GLN A N 1
ATOM 616 C CA . GLN A 1 77 ? -4.414 -11.589 11.784 1.00 95.19 77 GLN A CA 1
ATOM 617 C C . GLN A 1 77 ? -4.800 -11.402 10.306 1.00 95.19 77 GLN A C 1
ATOM 619 O O . GLN A 1 77 ? -5.387 -10.381 9.932 1.00 95.19 77 GLN A O 1
ATOM 624 N N . HIS A 1 78 ? -4.469 -12.373 9.452 1.00 95.31 78 HIS A N 1
ATOM 625 C CA . HIS A 1 78 ? -4.826 -12.326 8.031 1.00 95.31 78 HIS A CA 1
ATOM 626 C C . HIS A 1 78 ? -6.334 -12.478 7.807 1.00 95.31 78 HIS A C 1
ATOM 628 O O . HIS A 1 78 ? -7.023 -13.183 8.546 1.00 95.31 78 HIS A O 1
ATOM 634 N N . ASN A 1 79 ? -6.834 -11.831 6.752 1.00 95.19 79 ASN A N 1
ATOM 635 C CA . ASN A 1 79 ? -8.234 -11.913 6.360 1.00 95.19 79 ASN A CA 1
ATOM 636 C C . ASN A 1 79 ? -8.575 -13.316 5.839 1.00 95.19 79 ASN A C 1
ATOM 638 O O . ASN A 1 79 ? -8.277 -13.644 4.695 1.00 95.19 79 ASN A O 1
ATOM 642 N N . ILE A 1 80 ? -9.258 -14.108 6.666 1.00 94.50 80 ILE A N 1
ATOM 643 C CA . ILE A 1 80 ? -9.652 -15.496 6.371 1.00 94.50 80 ILE A CA 1
ATOM 644 C C . ILE A 1 80 ? -10.658 -15.645 5.216 1.00 94.50 80 ILE A C 1
ATOM 646 O O . ILE A 1 80 ? -10.929 -16.762 4.780 1.00 94.50 80 ILE A O 1
ATOM 650 N N . TYR A 1 81 ? -11.249 -14.545 4.741 1.00 92.06 81 TYR A N 1
ATOM 651 C CA . TYR A 1 81 ? -12.221 -14.554 3.644 1.00 92.06 81 TYR A CA 1
ATOM 652 C C . TYR 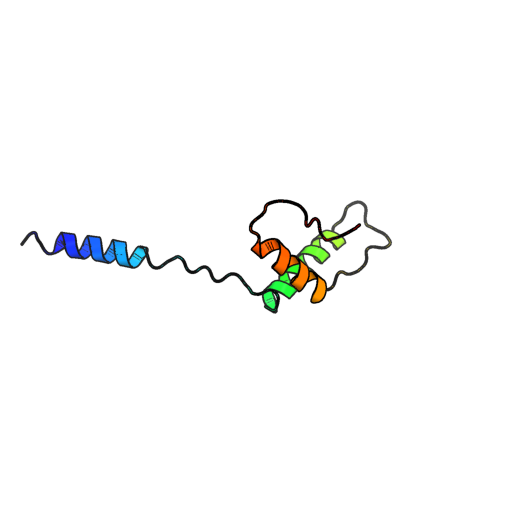A 1 81 ? -11.587 -14.306 2.274 1.00 92.06 81 TYR A C 1
ATOM 654 O O . TYR A 1 81 ? -12.257 -14.487 1.257 1.00 92.06 81 TYR A O 1
ATOM 662 N N . LEU A 1 82 ? -10.318 -13.896 2.232 1.00 88.62 82 LEU A N 1
ATOM 663 C CA . LEU A 1 82 ? -9.559 -13.810 0.992 1.00 88.62 82 LEU A CA 1
ATOM 664 C C . LEU A 1 82 ? -8.893 -15.158 0.737 1.00 88.62 82 LEU A C 1
ATOM 666 O O . LEU A 1 82 ? -8.180 -15.679 1.591 1.00 88.62 82 LEU A O 1
ATOM 670 N N . LYS A 1 83 ? -9.173 -15.733 -0.432 1.00 79.50 83 LYS A N 1
ATOM 671 C CA . LYS A 1 83 ? -8.482 -16.922 -0.927 1.00 79.50 83 LYS A CA 1
ATOM 672 C C . LYS A 1 83 ? -7.327 -16.464 -1.809 1.00 79.50 83 LYS A C 1
ATOM 674 O O . LYS A 1 83 ? -7.502 -15.512 -2.569 1.00 79.50 83 LYS A O 1
ATOM 679 N N . GLU A 1 84 ? -6.188 -17.125 -1.656 1.00 60.94 84 GLU A N 1
ATOM 680 C CA . GLU A 1 84 ? -5.031 -16.991 -2.549 1.00 60.94 84 GLU A CA 1
ATOM 681 C C . GLU A 1 84 ? -5.345 -17.499 -3.962 1.00 60.94 84 GLU A C 1
ATOM 683 O O . GLU A 1 84 ? -6.147 -18.459 -4.086 1.00 60.94 84 GLU A O 1
#

InterPro domains:
  IPR014044 CAP domain [PF00188] (38-79)
  IPR035940 CAP superfamily [G3DSA:3.40.33.10] (18-84)
  IPR035940 CAP superfamily [SSF55797] (24-80)

Sequence (84 aa):
MKRTRKILVWAWIVLVLEVCSISLPEISDKKFIEDCVKEHNTARSAVSPPASNMLYMTWDEGLAMTARAWARRCEFQHNIYLKE

Secondary structure (DSSP, 8-state):
--SHHHHHHHHHHHHHS------PPPTT-HHHHHHHHHHHHHHHHT-SSPPSS-PPP---HHHHHHHHHHHTT--SS--TT---

Organism: Nothobranchius kadleci (NCBI:txid1051664)